Protein AF-A0A3G9CZV1-F1 (afdb_monomer_lite)

Radius of gyration: 21.14 Å; chains: 1; bounding box: 46×53×47 Å

Sequence (162 aa):
MPYGSHTLGVVLEGEQLIQLLQAMLPDKIDKETSKLLLKEVILNNLTAEEAQFKIFGNTTPEITEYLELAVDYNQRIIESKNEITSILNALEGAYITPGPRGDPIKNPEALPTRRNPYTFDPRTIPTKVGWETGKKLVDKFLEEYLEKYGEYPENRICIMGL

Structure (mmCIF, N/CA/C/O backbone):
data_AF-A0A3G9CZV1-F1
#
_entry.id   AF-A0A3G9CZV1-F1
#
loop_
_atom_site.group_PDB
_atom_site.id
_atom_site.type_symbol
_atom_site.label_atom_id
_atom_site.label_alt_id
_atom_site.label_comp_id
_atom_site.label_asym_id
_atom_site.label_entity_id
_atom_site.label_seq_id
_atom_site.pdbx_PDB_ins_code
_atom_site.Cartn_x
_atom_site.Cartn_y
_atom_site.Cartn_z
_atom_site.occupancy
_atom_site.B_iso_or_equiv
_atom_site.auth_seq_id
_atom_site.auth_comp_id
_atom_site.auth_asym_id
_atom_site.auth_atom_id
_atom_site.pdbx_PDB_model_num
ATOM 1 N N . MET A 1 1 ? 14.528 1.789 4.525 1.00 42.53 1 MET A N 1
ATOM 2 C CA . MET A 1 1 ? 15.051 0.775 5.476 1.00 42.53 1 MET A CA 1
ATOM 3 C C . MET A 1 1 ? 13.887 0.299 6.335 1.00 42.53 1 MET A C 1
ATOM 5 O O . MET A 1 1 ? 12.965 1.090 6.485 1.00 42.53 1 MET A O 1
ATOM 9 N N . PRO A 1 2 ? 13.868 -0.950 6.842 1.00 51.81 2 PRO A N 1
ATOM 10 C CA . PRO A 1 2 ? 12.715 -1.455 7.583 1.00 51.81 2 PRO A CA 1
ATOM 11 C C . PRO A 1 2 ? 12.565 -0.646 8.873 1.00 51.81 2 PRO A C 1
ATOM 13 O O . PRO A 1 2 ? 13.496 -0.576 9.672 1.00 51.81 2 PRO A O 1
ATOM 16 N N . TYR A 1 3 ? 11.412 -0.008 9.054 1.00 61.88 3 TYR A N 1
ATOM 17 C CA . TYR A 1 3 ? 11.134 0.957 10.125 1.00 61.88 3 TYR A CA 1
ATOM 18 C C . TYR A 1 3 ? 10.958 0.309 11.515 1.00 61.88 3 TYR A C 1
ATOM 20 O O . TYR A 1 3 ? 10.385 0.916 12.411 1.00 61.88 3 TYR A O 1
ATOM 28 N N . GLY A 1 4 ? 11.463 -0.913 11.704 1.00 67.94 4 GLY A N 1
ATOM 29 C CA . GLY A 1 4 ? 11.199 -1.796 12.840 1.00 67.94 4 GLY A CA 1
ATOM 30 C C . GLY A 1 4 ? 10.583 -3.125 12.394 1.00 67.94 4 GLY A C 1
ATOM 31 O O . GLY A 1 4 ? 10.185 -3.284 11.239 1.00 67.94 4 GLY A O 1
ATOM 32 N N . SER A 1 5 ? 10.530 -4.102 13.299 1.00 74.19 5 SER A N 1
ATOM 33 C CA . SER A 1 5 ? 9.824 -5.368 13.075 1.00 74.19 5 SER A CA 1
ATOM 34 C C . SER A 1 5 ? 8.336 -5.215 13.379 1.00 74.19 5 SER A C 1
ATOM 36 O O . SER A 1 5 ? 7.981 -4.730 14.454 1.00 74.19 5 SER A O 1
ATOM 38 N N . HIS A 1 6 ? 7.475 -5.687 12.472 1.00 80.38 6 HIS A N 1
ATOM 39 C CA . HIS A 1 6 ? 6.040 -5.800 12.745 1.00 80.38 6 HIS A CA 1
ATOM 40 C C . HIS A 1 6 ? 5.797 -6.728 13.937 1.00 80.38 6 HIS A C 1
ATOM 42 O O . HIS A 1 6 ? 6.386 -7.808 14.014 1.00 80.38 6 HIS A O 1
ATOM 48 N N . THR A 1 7 ? 4.919 -6.315 14.847 1.00 81.88 7 THR A N 1
ATOM 49 C CA . THR A 1 7 ? 4.437 -7.153 15.949 1.00 81.88 7 THR A CA 1
ATOM 50 C C . THR A 1 7 ? 2.943 -7.359 15.759 1.00 81.88 7 THR A C 1
ATOM 52 O O . THR A 1 7 ? 2.197 -6.388 15.659 1.00 81.88 7 THR A O 1
ATOM 55 N N . LEU A 1 8 ? 2.506 -8.619 15.704 1.00 77.88 8 LEU A N 1
ATOM 56 C CA . LEU A 1 8 ? 1.110 -8.950 15.420 1.00 77.88 8 LEU A CA 1
ATOM 57 C C . LEU A 1 8 ? 0.158 -8.286 16.421 1.00 77.88 8 LEU A C 1
ATOM 59 O O . LEU A 1 8 ? 0.347 -8.390 17.633 1.00 77.88 8 LEU A O 1
ATOM 63 N N . GLY A 1 9 ? -0.877 -7.630 15.900 1.00 77.56 9 GLY A N 1
ATOM 64 C CA . GLY A 1 9 ? -1.891 -6.932 16.699 1.00 77.56 9 GLY A CA 1
ATOM 65 C C . GLY A 1 9 ? -1.444 -5.607 17.331 1.00 77.56 9 GLY A C 1
ATOM 66 O O . GLY A 1 9 ? -2.225 -4.982 18.050 1.00 77.56 9 GLY A O 1
ATOM 67 N N . VAL A 1 10 ? -0.218 -5.150 17.060 1.00 81.50 10 VAL A N 1
ATOM 68 C CA . VAL A 1 10 ? 0.262 -3.820 17.454 1.00 81.50 10 VAL A CA 1
ATOM 69 C C . VAL A 1 10 ? 0.174 -2.895 16.246 1.00 81.50 10 VAL A C 1
ATOM 71 O O . VAL A 1 10 ? 0.742 -3.175 15.193 1.00 81.50 10 VAL A O 1
ATOM 74 N N . VAL A 1 11 ? -0.553 -1.788 16.395 1.00 79.81 11 VAL A N 1
ATOM 75 C CA . VAL A 1 11 ? -0.618 -0.742 15.366 1.00 79.81 11 VAL A CA 1
ATOM 76 C C . VAL A 1 11 ? 0.634 0.121 15.477 1.00 79.81 11 VAL A C 1
ATOM 78 O O . VAL A 1 11 ? 1.072 0.434 16.582 1.00 79.81 11 VAL A O 1
ATOM 81 N N . LEU A 1 12 ? 1.222 0.485 14.337 1.00 78.81 12 LEU A N 1
ATOM 82 C CA . LEU A 1 12 ? 2.357 1.404 14.298 1.00 78.81 12 LEU A CA 1
ATOM 83 C C . LEU A 1 12 ? 1.921 2.793 14.777 1.00 78.81 12 LEU A C 1
ATOM 85 O O . LEU A 1 12 ? 0.899 3.311 14.336 1.00 78.81 12 LEU A O 1
ATOM 89 N N . GLU A 1 13 ? 2.727 3.413 15.633 1.00 78.62 13 GLU A N 1
ATOM 90 C CA . GLU A 1 13 ? 2.463 4.745 16.181 1.00 78.62 13 GLU A CA 1
ATOM 91 C C . GLU A 1 13 ? 3.634 5.701 15.899 1.00 78.62 13 GLU A C 1
ATOM 93 O O . GLU A 1 13 ? 4.767 5.293 15.618 1.00 78.62 13 GLU A O 1
ATOM 98 N N . GLY A 1 14 ? 3.361 7.007 15.962 1.00 81.75 14 GLY A N 1
ATOM 99 C CA . GLY A 1 14 ? 4.384 8.050 15.872 1.00 81.75 14 GLY A CA 1
ATOM 100 C C . GLY A 1 14 ? 5.113 8.103 14.524 1.00 81.75 14 GLY A C 1
ATOM 101 O O . GLY A 1 14 ? 4.499 8.105 13.458 1.00 81.75 14 GLY A O 1
ATOM 102 N N . GLU A 1 15 ? 6.445 8.194 14.560 1.00 81.12 15 GLU A N 1
ATOM 103 C CA . GLU A 1 15 ? 7.255 8.397 13.350 1.00 81.12 15 GLU A CA 1
ATOM 104 C C . GLU A 1 15 ? 7.254 7.199 12.394 1.00 81.12 15 GLU A C 1
ATOM 106 O O . GLU A 1 15 ? 7.430 7.391 11.191 1.00 81.12 15 GLU A O 1
ATOM 111 N N . GLN A 1 16 ? 7.079 5.973 12.896 1.00 82.06 16 GLN A N 1
ATOM 112 C CA . GLN A 1 16 ? 7.067 4.767 12.058 1.00 82.06 16 GLN A CA 1
ATOM 113 C C . GLN A 1 16 ? 5.834 4.734 11.153 1.00 82.06 16 GLN A C 1
ATOM 115 O O . GLN A 1 16 ? 5.940 4.399 9.975 1.00 82.06 16 GLN A O 1
ATOM 120 N N . LEU A 1 17 ? 4.684 5.147 11.691 1.00 85.06 17 LEU A N 1
ATOM 121 C CA . LEU A 1 17 ? 3.435 5.267 10.946 1.00 85.06 17 LEU A CA 1
ATOM 122 C C . LEU A 1 17 ? 3.557 6.298 9.821 1.00 85.06 17 LEU A C 1
ATOM 124 O O . LEU A 1 17 ? 3.217 6.006 8.679 1.00 85.06 17 LEU A O 1
ATOM 128 N N . ILE A 1 18 ? 4.102 7.480 10.128 1.00 87.12 18 ILE A N 1
ATOM 129 C CA . ILE A 1 18 ? 4.291 8.549 9.136 1.00 87.12 18 ILE A CA 1
ATOM 130 C C . ILE A 1 18 ? 5.213 8.079 8.007 1.00 87.12 18 ILE A C 1
ATOM 132 O O . ILE A 1 18 ? 4.926 8.319 6.839 1.00 87.12 18 ILE A O 1
ATOM 136 N N . GLN A 1 19 ? 6.299 7.380 8.342 1.00 85.56 19 GLN A N 1
ATOM 137 C CA . GLN A 1 19 ? 7.236 6.850 7.351 1.00 85.56 19 GLN A CA 1
ATOM 138 C C . GLN A 1 19 ? 6.606 5.770 6.464 1.00 85.56 19 GLN A C 1
ATOM 140 O O . GLN A 1 19 ? 6.853 5.755 5.259 1.00 85.56 19 GLN A O 1
ATOM 145 N N . LEU A 1 20 ? 5.774 4.892 7.033 1.00 86.12 20 LEU A N 1
ATOM 146 C CA . LEU A 1 20 ? 5.033 3.898 6.258 1.00 86.12 20 LEU A CA 1
ATOM 147 C C . LEU A 1 20 ? 4.024 4.565 5.315 1.00 86.12 20 LEU A C 1
ATOM 149 O O . LEU A 1 20 ? 4.017 4.258 4.126 1.00 86.12 20 LEU A O 1
ATOM 153 N N . LEU A 1 21 ? 3.217 5.504 5.818 1.00 87.44 21 LEU A N 1
ATOM 154 C CA . LEU A 1 21 ? 2.246 6.246 5.008 1.00 87.44 21 LEU A CA 1
ATOM 155 C C . LEU A 1 21 ? 2.937 7.016 3.881 1.00 87.44 21 LEU A C 1
ATOM 157 O O . LEU A 1 21 ? 2.507 6.943 2.735 1.00 87.44 21 LEU A O 1
ATOM 161 N N . GLN A 1 22 ? 4.052 7.681 4.180 1.00 87.31 22 GLN A N 1
ATOM 162 C CA . GLN A 1 22 ? 4.856 8.371 3.178 1.00 87.31 22 GLN A CA 1
ATOM 163 C C . GLN A 1 22 ? 5.356 7.421 2.082 1.00 87.31 22 GLN A C 1
ATOM 165 O O . GLN A 1 22 ? 5.370 7.806 0.920 1.00 87.31 22 GLN A O 1
ATOM 170 N N . ALA A 1 23 ? 5.749 6.192 2.431 1.00 86.06 23 ALA A N 1
ATOM 171 C CA . ALA A 1 23 ? 6.190 5.198 1.455 1.00 86.06 23 ALA A CA 1
ATOM 172 C C . ALA A 1 23 ? 5.037 4.632 0.606 1.00 86.06 23 ALA A C 1
ATOM 174 O O . ALA A 1 23 ? 5.268 4.230 -0.530 1.00 86.06 23 ALA A O 1
ATOM 175 N N . MET A 1 24 ? 3.817 4.577 1.149 1.00 86.12 24 MET A N 1
ATOM 176 C CA . MET A 1 24 ? 2.622 4.098 0.441 1.00 86.12 24 MET A CA 1
ATOM 177 C C . MET A 1 24 ? 2.000 5.145 -0.491 1.00 86.12 24 MET A C 1
ATOM 179 O O . MET A 1 24 ? 1.281 4.795 -1.429 1.00 86.12 24 MET A O 1
ATOM 183 N N . LEU A 1 25 ? 2.211 6.427 -0.204 1.00 87.25 25 LEU A N 1
ATOM 184 C CA . LEU A 1 25 ? 1.641 7.531 -0.966 1.00 87.25 25 LEU A CA 1
ATOM 185 C C . LEU A 1 25 ? 2.478 7.840 -2.219 1.00 87.25 25 LEU A C 1
ATOM 187 O O . LEU A 1 25 ? 3.688 7.619 -2.230 1.00 87.25 25 LEU A O 1
ATOM 191 N N . PRO A 1 26 ? 1.860 8.375 -3.287 1.00 81.94 26 PRO A N 1
ATOM 192 C CA . PRO A 1 26 ? 2.589 8.716 -4.505 1.00 81.94 26 PRO A CA 1
ATOM 193 C C . PRO A 1 26 ? 3.579 9.868 -4.266 1.00 81.94 26 PRO A C 1
ATOM 195 O O . PRO A 1 26 ? 3.250 10.839 -3.582 1.00 81.94 26 PRO A O 1
ATOM 198 N N . ASP A 1 27 ? 4.762 9.800 -4.890 1.00 80.62 27 ASP A N 1
ATOM 199 C CA . ASP A 1 27 ? 5.806 10.843 -4.860 1.00 80.62 27 ASP A CA 1
ATOM 200 C C . ASP A 1 27 ? 5.379 12.095 -5.667 1.00 80.62 27 ASP A C 1
ATOM 202 O O . ASP A 1 27 ? 5.935 12.410 -6.719 1.00 80.62 27 ASP A O 1
ATOM 206 N N . LYS A 1 28 ? 4.339 12.799 -5.205 1.00 75.88 28 LYS A N 1
ATOM 207 C CA . LYS A 1 28 ? 3.845 14.060 -5.795 1.00 75.88 28 LYS A CA 1
ATOM 208 C C . LYS A 1 28 ? 4.412 15.309 -5.117 1.00 75.88 28 LYS A C 1
ATOM 210 O O . LYS A 1 28 ? 4.466 16.370 -5.728 1.00 75.88 28 LYS A O 1
ATOM 215 N N . ILE A 1 29 ? 4.798 15.192 -3.848 1.00 80.50 29 ILE A N 1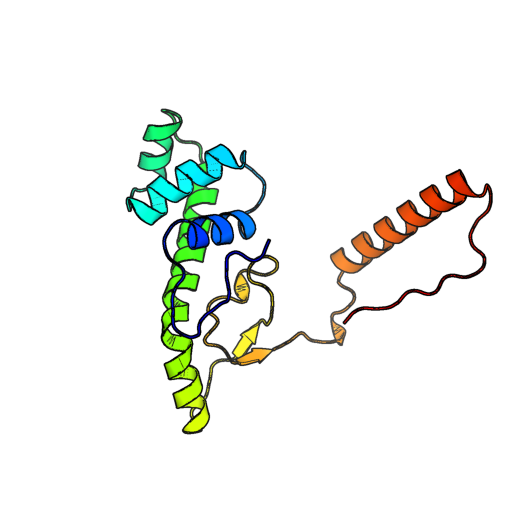
ATOM 216 C CA . ILE A 1 29 ? 5.191 16.306 -2.977 1.00 80.50 29 ILE A CA 1
ATOM 217 C C . ILE A 1 29 ? 6.600 16.033 -2.442 1.00 80.50 29 ILE A C 1
ATOM 219 O O . ILE A 1 29 ? 6.997 14.877 -2.292 1.00 80.50 29 ILE A O 1
ATOM 223 N N . ASP A 1 30 ? 7.347 17.095 -2.130 1.00 85.69 30 ASP A N 1
ATOM 224 C CA . ASP A 1 30 ? 8.623 16.976 -1.428 1.00 85.69 30 ASP A CA 1
ATOM 225 C C . ASP A 1 30 ? 8.475 16.173 -0.120 1.00 85.69 30 ASP A C 1
ATOM 227 O O . ASP A 1 30 ? 7.487 16.294 0.618 1.00 85.69 30 ASP A O 1
ATOM 231 N N . LYS A 1 31 ? 9.473 15.333 0.166 1.00 82.00 31 LYS A N 1
ATOM 232 C CA . LYS A 1 31 ? 9.440 14.391 1.289 1.00 82.00 31 LYS A CA 1
ATOM 233 C C . LYS A 1 31 ? 9.359 15.088 2.642 1.00 82.00 31 LYS A C 1
ATOM 235 O O . LYS A 1 31 ? 8.672 14.586 3.533 1.00 82.00 31 LYS A O 1
ATOM 240 N N . GLU A 1 32 ? 10.016 16.230 2.802 1.00 84.38 32 GLU A N 1
ATOM 241 C CA . GLU A 1 32 ? 9.988 16.971 4.063 1.00 84.38 32 GLU A CA 1
ATOM 242 C C . GLU A 1 32 ? 8.607 17.580 4.297 1.00 84.38 32 GLU A C 1
ATOM 244 O O . GLU A 1 32 ? 8.039 17.486 5.387 1.00 84.38 32 GLU A O 1
ATOM 249 N N . THR A 1 33 ? 8.011 18.135 3.244 1.00 84.75 33 THR A N 1
ATOM 250 C CA . THR A 1 33 ? 6.690 18.754 3.329 1.00 84.75 33 THR A CA 1
ATOM 251 C C . THR A 1 33 ? 5.589 17.722 3.560 1.00 84.75 33 THR A C 1
ATOM 253 O O . THR A 1 33 ? 4.730 17.931 4.416 1.00 84.75 33 THR A O 1
ATOM 256 N N . SER A 1 34 ? 5.651 16.577 2.872 1.00 84.88 34 SER A N 1
ATOM 257 C CA . SER A 1 34 ? 4.751 15.441 3.110 1.00 84.88 34 SER A CA 1
ATOM 258 C C . SER A 1 34 ? 4.808 14.982 4.572 1.00 84.88 34 SER A C 1
ATOM 260 O O . SER A 1 34 ? 3.770 14.876 5.227 1.00 84.88 34 SER A O 1
ATOM 262 N N . LYS A 1 35 ? 6.012 14.813 5.136 1.00 86.06 35 LYS A N 1
ATOM 263 C CA . LYS A 1 35 ? 6.190 14.397 6.535 1.00 86.06 35 LYS A CA 1
ATOM 264 C C . LYS A 1 35 ? 5.548 15.379 7.520 1.00 86.06 35 LYS A C 1
ATOM 266 O O . LYS A 1 35 ? 4.911 14.949 8.482 1.00 86.06 35 LYS A O 1
ATOM 271 N N . LEU A 1 36 ? 5.707 16.684 7.293 1.00 86.31 36 LEU A N 1
ATOM 272 C CA . LEU A 1 36 ? 5.118 17.722 8.144 1.00 86.31 36 LEU A CA 1
ATOM 273 C C . LEU A 1 36 ? 3.587 17.728 8.067 1.00 86.31 36 LEU A C 1
ATOM 275 O O . LEU A 1 36 ? 2.933 17.751 9.107 1.00 86.31 36 LEU A O 1
ATOM 279 N N . LEU A 1 37 ? 3.018 17.645 6.862 1.00 85.62 37 LEU A N 1
ATOM 280 C CA . LEU A 1 37 ? 1.565 17.597 6.677 1.00 85.62 37 LEU A CA 1
ATOM 281 C C . LEU A 1 37 ? 0.959 16.352 7.332 1.00 85.62 37 LEU A C 1
ATOM 283 O O . LEU A 1 37 ? -0.014 16.460 8.074 1.00 85.62 37 LEU A O 1
ATOM 287 N N . LEU A 1 38 ? 1.562 15.179 7.117 1.00 85.81 38 LEU A N 1
ATOM 288 C CA . LEU A 1 38 ? 1.108 13.926 7.722 1.00 85.81 38 LEU A CA 1
ATOM 289 C C . LEU A 1 38 ? 1.184 13.976 9.248 1.00 85.81 38 LEU A C 1
ATOM 291 O O . LEU A 1 38 ? 0.289 13.479 9.923 1.00 85.81 38 LEU A O 1
ATOM 295 N N . LYS A 1 39 ? 2.220 14.608 9.806 1.00 87.12 39 LYS A N 1
ATOM 296 C CA . LYS A 1 39 ? 2.332 14.814 11.252 1.00 87.12 39 LYS A CA 1
ATOM 297 C C . LYS A 1 39 ? 1.173 15.653 11.793 1.00 87.12 39 LYS A C 1
ATOM 299 O O . LYS A 1 39 ? 0.591 15.293 12.810 1.00 87.12 39 LYS A O 1
ATOM 304 N N . GLU A 1 40 ? 0.832 16.744 11.119 1.00 85.25 40 GLU A N 1
ATOM 305 C CA . GLU A 1 40 ? -0.265 17.624 11.531 1.00 85.25 40 GLU A CA 1
ATOM 306 C C . GLU A 1 40 ? -1.637 16.946 11.389 1.00 85.25 40 GLU A C 1
ATOM 308 O O . GLU A 1 40 ? -2.456 17.024 12.301 1.00 85.25 40 GLU A O 1
ATOM 313 N N . VAL A 1 41 ? -1.879 16.215 10.302 1.00 86.50 41 VAL A N 1
ATOM 314 C CA . VAL A 1 41 ? -3.165 15.534 10.085 1.00 86.50 41 VAL A CA 1
ATOM 315 C C . VAL A 1 41 ? -3.320 14.317 11.000 1.00 86.50 41 VAL A C 1
ATOM 317 O O . VAL A 1 41 ? -4.328 14.188 11.685 1.00 86.50 41 VAL A O 1
ATOM 320 N N . ILE A 1 42 ? -2.320 13.434 11.062 1.00 84.69 42 ILE A N 1
ATOM 321 C CA . ILE A 1 42 ? -2.448 12.133 11.736 1.00 84.69 42 ILE A CA 1
ATOM 322 C C . ILE A 1 42 ? -2.198 12.227 13.246 1.00 84.69 42 ILE A C 1
ATOM 324 O O . ILE A 1 42 ? -2.903 11.573 14.011 1.00 84.69 42 ILE A O 1
ATOM 328 N N . LEU A 1 43 ? -1.217 13.021 13.702 1.00 82.12 43 LEU A N 1
ATOM 329 C CA . LEU A 1 43 ? -0.911 13.123 15.139 1.00 82.12 43 LEU A CA 1
ATOM 330 C C . LEU A 1 43 ? -1.693 14.235 15.843 1.00 82.12 43 LEU A C 1
ATOM 332 O O . LEU A 1 43 ? -2.055 14.054 17.004 1.00 82.12 43 LEU A O 1
ATOM 336 N N . ASN A 1 44 ? -1.976 15.357 15.169 1.00 79.94 44 ASN A N 1
ATOM 337 C CA . ASN A 1 44 ? -2.754 16.455 15.764 1.00 79.94 44 ASN A CA 1
ATOM 338 C C . ASN A 1 44 ? -4.250 16.400 15.406 1.00 79.94 44 ASN A C 1
ATOM 340 O O . ASN A 1 44 ? -5.007 17.243 15.882 1.00 79.94 44 ASN A O 1
ATOM 344 N N . ASN A 1 45 ? -4.675 15.403 14.617 1.00 80.06 45 ASN A N 1
ATOM 345 C CA . ASN A 1 45 ? -6.067 15.164 14.219 1.00 80.06 45 ASN A CA 1
ATOM 346 C C . ASN A 1 45 ? -6.732 16.383 13.547 1.00 80.06 45 ASN A C 1
ATOM 348 O O . ASN A 1 45 ? -7.912 16.660 13.767 1.00 80.06 45 ASN A O 1
ATOM 352 N N . LEU A 1 46 ? -5.947 17.139 12.774 1.00 82.56 46 LEU A N 1
ATOM 353 C CA . LEU A 1 46 ? -6.413 18.300 12.018 1.00 82.56 46 LEU A CA 1
ATOM 354 C C . LEU A 1 46 ? -7.032 17.875 10.687 1.00 82.56 46 LEU A C 1
ATOM 356 O O . LEU A 1 46 ? -6.653 16.859 10.101 1.00 82.56 46 LEU A O 1
ATOM 360 N N . THR A 1 47 ? -7.946 18.692 10.171 1.00 84.50 47 THR A N 1
ATOM 361 C CA . THR A 1 47 ? -8.491 18.483 8.824 1.00 84.50 47 THR A CA 1
ATOM 362 C C . THR A 1 47 ? -7.428 18.765 7.756 1.00 84.50 47 THR A C 1
ATOM 364 O O . THR A 1 47 ? -6.485 19.536 7.968 1.00 84.50 47 THR A O 1
ATOM 367 N N . ALA A 1 48 ? -7.578 18.155 6.575 1.00 82.31 48 ALA A N 1
ATOM 368 C CA . ALA A 1 48 ? -6.649 18.347 5.459 1.00 82.31 48 ALA A CA 1
ATOM 369 C C . ALA A 1 48 ? -6.518 19.827 5.045 1.00 82.31 48 ALA A C 1
ATOM 371 O O . ALA A 1 48 ? -5.448 20.255 4.611 1.00 82.31 48 ALA A O 1
ATOM 372 N N . GLU A 1 49 ? -7.587 20.610 5.204 1.00 83.19 49 GLU A N 1
ATOM 373 C CA . GLU A 1 49 ? -7.616 22.043 4.904 1.00 83.19 49 GLU A CA 1
ATOM 374 C C . GLU A 1 49 ? -6.844 22.862 5.946 1.00 83.19 49 GLU A C 1
ATOM 376 O O . GLU A 1 49 ? -6.012 23.695 5.586 1.00 83.19 49 GLU A O 1
ATOM 381 N N . GLU A 1 50 ? -7.050 22.590 7.237 1.00 82.69 50 GLU A N 1
ATOM 382 C CA . GLU A 1 50 ? -6.357 23.281 8.332 1.00 82.69 50 GLU A CA 1
ATOM 383 C C . GLU A 1 50 ? -4.853 22.993 8.330 1.00 82.69 50 GLU A C 1
ATOM 385 O O 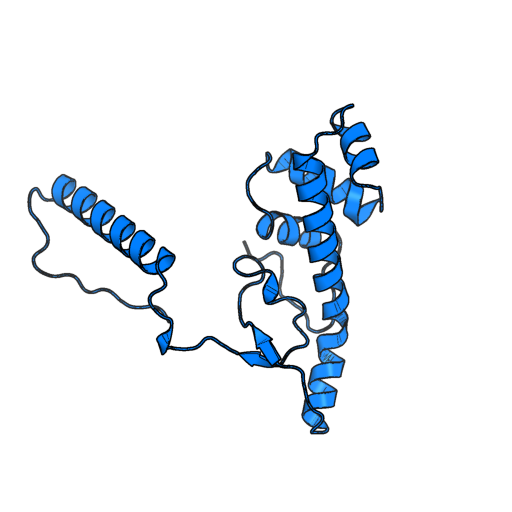. GLU A 1 50 ? -4.043 23.905 8.517 1.00 82.69 50 GLU A O 1
ATOM 390 N N . ALA A 1 51 ? -4.462 21.740 8.075 1.00 83.75 51 ALA A N 1
ATOM 391 C CA . ALA A 1 51 ? -3.057 21.354 7.979 1.00 83.75 51 ALA A CA 1
ATOM 392 C C . ALA A 1 51 ? -2.352 22.065 6.813 1.00 83.75 51 ALA A C 1
ATOM 394 O O . ALA A 1 51 ? -1.235 22.566 6.971 1.00 83.75 51 ALA A O 1
ATOM 395 N N . GLN A 1 52 ? -3.020 22.173 5.661 1.00 84.50 52 GLN A N 1
ATOM 396 C CA . GLN A 1 52 ? -2.504 22.923 4.516 1.00 84.50 52 GLN A CA 1
ATOM 397 C C . GLN A 1 52 ? -2.409 24.417 4.805 1.00 84.50 52 GLN A C 1
ATOM 399 O O . GLN A 1 52 ? -1.377 25.026 4.526 1.00 84.50 52 GLN A O 1
ATOM 404 N N . PHE A 1 53 ? -3.441 25.005 5.410 1.00 85.38 53 PHE A N 1
ATOM 405 C CA . PHE A 1 53 ? -3.444 26.424 5.746 1.00 85.38 53 PHE A CA 1
ATOM 406 C C . PHE A 1 53 ? -2.321 26.777 6.728 1.00 85.38 53 PHE A C 1
ATOM 408 O O . PHE A 1 53 ? -1.651 27.794 6.572 1.00 85.38 53 PHE A O 1
ATOM 415 N N . LYS A 1 54 ? -2.044 25.904 7.699 1.00 83.81 54 LYS A N 1
ATOM 416 C CA . LYS A 1 54 ? -0.973 26.099 8.683 1.00 83.81 54 LYS A CA 1
ATOM 417 C C . LYS A 1 54 ? 0.431 26.067 8.067 1.00 83.81 54 LYS A C 1
ATOM 419 O O . LYS A 1 54 ? 1.309 26.774 8.554 1.00 83.81 54 LYS A O 1
ATOM 424 N N . ILE A 1 55 ? 0.651 25.257 7.029 1.00 82.69 55 ILE A N 1
ATOM 425 C CA . ILE A 1 55 ? 1.976 25.076 6.410 1.00 82.69 55 ILE A CA 1
ATOM 426 C C . ILE A 1 55 ? 2.185 26.005 5.210 1.00 82.69 55 ILE A C 1
ATOM 428 O O . ILE A 1 55 ? 3.243 26.618 5.088 1.00 82.69 55 ILE A O 1
ATOM 432 N N . PHE A 1 56 ? 1.191 26.123 4.332 1.00 79.69 56 PHE A N 1
ATOM 433 C CA . PHE A 1 56 ? 1.301 26.857 3.070 1.00 79.69 56 PHE A CA 1
ATOM 434 C C . PHE A 1 56 ? 0.531 28.180 3.046 1.00 79.69 56 PHE A C 1
ATOM 436 O O . PHE A 1 56 ? 0.744 28.971 2.131 1.00 79.69 56 PHE A O 1
ATOM 443 N N . GLY A 1 57 ? -0.388 28.418 3.989 1.00 78.94 57 GLY A N 1
ATOM 444 C CA . GLY A 1 57 ? -1.306 29.567 3.965 1.00 78.94 57 GLY A CA 1
ATOM 445 C C . GLY A 1 57 ? -2.421 29.472 2.915 1.00 78.94 57 GLY A C 1
ATOM 446 O O . GLY A 1 57 ? -3.298 30.332 2.876 1.00 78.94 57 GLY A O 1
ATOM 447 N N . ASN A 1 58 ? -2.409 28.423 2.085 1.00 81.12 58 ASN A N 1
ATOM 448 C CA . ASN A 1 58 ? -3.307 28.226 0.949 1.00 81.12 58 ASN A CA 1
ATOM 449 C C . ASN A 1 58 ? -3.778 26.765 0.925 1.00 81.12 58 ASN A C 1
ATOM 451 O O . ASN A 1 58 ? -3.037 25.874 1.342 1.00 81.12 58 ASN A O 1
ATOM 455 N N . THR A 1 59 ? -4.956 26.505 0.362 1.00 82.69 59 THR A N 1
ATOM 456 C CA . THR A 1 59 ? -5.442 25.145 0.096 1.00 82.69 59 THR A CA 1
ATOM 457 C C . THR A 1 59 ? -5.305 24.818 -1.387 1.00 82.69 59 THR A C 1
ATOM 459 O O . THR A 1 59 ? -5.678 25.610 -2.253 1.00 82.69 59 THR A O 1
ATOM 462 N N . THR A 1 60 ? -4.736 23.653 -1.690 1.00 86.50 60 THR A N 1
ATOM 463 C CA . THR A 1 60 ? -4.605 23.150 -3.062 1.00 86.50 60 THR A CA 1
ATOM 464 C C . THR A 1 60 ? -5.356 21.825 -3.173 1.00 86.50 60 THR A C 1
ATOM 466 O O . THR A 1 60 ? -5.061 20.915 -2.398 1.00 86.50 60 THR A O 1
ATOM 469 N N . PRO A 1 61 ? -6.274 21.660 -4.145 1.00 85.19 61 PRO A N 1
ATOM 470 C CA . PRO A 1 61 ? -7.064 20.433 -4.283 1.00 85.19 61 PRO A CA 1
ATOM 471 C C . PRO A 1 61 ? -6.218 19.157 -4.383 1.00 85.19 61 PRO A C 1
ATOM 473 O O . PRO A 1 61 ? -6.587 18.126 -3.835 1.00 85.19 61 PRO A O 1
ATOM 476 N N . GLU A 1 62 ? -5.052 19.238 -5.028 1.00 85.31 62 GLU A N 1
ATOM 477 C CA . GLU A 1 62 ? -4.134 18.105 -5.184 1.00 85.31 62 GLU A CA 1
ATOM 478 C C . GLU A 1 62 ? -3.544 17.614 -3.851 1.00 85.31 62 GLU A C 1
ATOM 480 O O . GLU A 1 62 ? -3.392 16.411 -3.639 1.00 85.31 62 GLU A O 1
ATOM 485 N N . ILE A 1 63 ? -3.236 18.533 -2.931 1.00 84.44 63 ILE A N 1
ATOM 486 C CA . ILE A 1 63 ? -2.722 18.182 -1.600 1.00 84.44 63 ILE A CA 1
ATOM 487 C C . ILE A 1 63 ? -3.869 17.674 -0.722 1.00 84.44 63 ILE A C 1
ATOM 489 O O . ILE A 1 63 ? -3.662 16.770 0.083 1.00 84.44 63 ILE A O 1
ATOM 493 N N . THR A 1 64 ? -5.084 18.198 -0.901 1.00 86.94 64 THR A N 1
ATOM 494 C CA . THR A 1 64 ? -6.272 17.673 -0.218 1.00 86.94 64 THR A CA 1
ATOM 495 C C . THR A 1 64 ? -6.516 16.211 -0.586 1.00 86.94 64 THR A C 1
ATOM 497 O O . THR A 1 64 ? -6.588 15.384 0.316 1.00 86.94 64 THR A O 1
ATOM 500 N N . GLU A 1 65 ? -6.531 15.868 -1.879 1.00 87.88 65 GLU A N 1
ATOM 501 C CA . GLU A 1 65 ? -6.687 14.478 -2.344 1.00 87.88 65 GLU A CA 1
ATOM 502 C C . GLU A 1 65 ? -5.583 13.566 -1.779 1.00 87.88 65 GLU A C 1
ATOM 504 O O . GLU A 1 65 ? -5.843 12.458 -1.312 1.00 87.88 65 GLU A O 1
ATOM 509 N N . TYR A 1 66 ? -4.338 14.054 -1.764 1.00 88.25 66 TYR A N 1
ATOM 510 C CA . TYR A 1 66 ? -3.206 13.339 -1.175 1.00 88.25 66 TYR A CA 1
ATOM 511 C C . TYR A 1 66 ? -3.404 13.045 0.321 1.00 88.25 66 TYR A C 1
ATOM 513 O O . TYR A 1 66 ? -3.107 11.942 0.785 1.00 88.25 66 TYR A O 1
ATOM 521 N N . LEU A 1 67 ? -3.901 14.020 1.085 1.00 87.19 67 LEU A N 1
ATOM 522 C CA . LEU A 1 67 ? -4.131 13.882 2.523 1.00 87.19 67 LEU A CA 1
ATOM 523 C C . LEU A 1 67 ? -5.354 13.023 2.840 1.00 87.19 67 LEU A C 1
ATOM 525 O O . LEU A 1 67 ? -5.298 12.230 3.776 1.00 87.19 67 LEU A O 1
ATOM 529 N N . GLU A 1 68 ? -6.425 13.121 2.056 1.00 89.25 68 GLU A N 1
ATOM 530 C CA . GLU A 1 68 ? -7.589 12.238 2.175 1.00 89.25 68 GLU A CA 1
ATOM 531 C C . GLU A 1 68 ? -7.198 10.776 1.942 1.00 89.25 68 GLU A C 1
ATOM 533 O O . GLU A 1 68 ? -7.566 9.902 2.729 1.00 89.25 68 GLU A O 1
ATOM 538 N N . LEU A 1 69 ? -6.368 10.515 0.929 1.00 89.44 69 LEU A N 1
ATOM 539 C CA . LEU A 1 69 ? -5.824 9.182 0.677 1.00 89.44 69 LEU A CA 1
ATOM 540 C C . LEU A 1 69 ? -4.958 8.687 1.846 1.00 89.44 69 LEU A C 1
ATOM 542 O O . LEU A 1 69 ? -5.034 7.522 2.234 1.00 89.44 69 LEU A O 1
ATOM 546 N N . ALA A 1 70 ? -4.156 9.571 2.445 1.00 88.50 70 ALA A N 1
ATOM 547 C CA . ALA A 1 70 ? -3.351 9.235 3.616 1.00 88.50 70 ALA A CA 1
ATOM 548 C C . ALA A 1 70 ? -4.213 8.860 4.832 1.00 88.50 70 ALA A C 1
ATOM 550 O O . ALA A 1 70 ? -3.874 7.928 5.565 1.00 88.50 70 ALA A O 1
ATOM 551 N N . VAL A 1 71 ? -5.329 9.565 5.038 1.00 89.81 71 VAL A N 1
ATOM 552 C CA . VAL A 1 71 ? -6.301 9.267 6.098 1.00 89.81 71 VAL A CA 1
ATOM 553 C C . VAL A 1 71 ? -6.978 7.919 5.850 1.00 89.81 71 VAL A C 1
ATOM 555 O O . VAL A 1 71 ? -7.075 7.124 6.786 1.00 89.81 71 VAL A O 1
ATOM 558 N N . ASP A 1 72 ? -7.371 7.617 4.609 1.00 90.56 72 ASP A N 1
ATOM 559 C CA . ASP A 1 72 ? -7.926 6.306 4.241 1.00 90.56 72 ASP A CA 1
ATOM 560 C C . ASP A 1 72 ? -6.935 5.173 4.549 1.00 90.56 72 ASP A C 1
ATOM 562 O O . ASP A 1 72 ? -7.270 4.206 5.236 1.00 90.56 72 ASP A O 1
ATOM 566 N N . TYR A 1 73 ? -5.674 5.313 4.134 1.00 89.56 73 TYR A N 1
ATOM 567 C CA . TYR A 1 73 ? -4.645 4.312 4.426 1.00 89.56 73 TYR A CA 1
ATOM 568 C C . TYR A 1 73 ? -4.396 4.157 5.924 1.00 89.56 73 TYR A C 1
ATOM 570 O O . TYR A 1 73 ? -4.307 3.029 6.411 1.00 89.56 73 TYR A O 1
ATOM 578 N N . ASN A 1 74 ? -4.345 5.259 6.674 1.00 89.00 74 ASN A N 1
ATOM 579 C CA . ASN A 1 74 ? -4.214 5.208 8.126 1.00 89.00 74 ASN A CA 1
ATOM 580 C C . ASN A 1 74 ? -5.375 4.437 8.773 1.00 89.00 74 ASN A C 1
ATOM 582 O O . ASN A 1 74 ? -5.152 3.589 9.637 1.00 89.00 74 ASN A O 1
ATOM 586 N N . GLN A 1 75 ? -6.605 4.659 8.309 1.00 88.56 75 GLN A N 1
ATOM 587 C CA . GLN A 1 75 ? -7.775 3.940 8.800 1.00 88.56 75 GLN A CA 1
ATOM 588 C C . GLN A 1 75 ? -7.661 2.427 8.546 1.00 88.56 75 GLN A C 1
ATOM 590 O O . GLN A 1 75 ? -7.865 1.631 9.465 1.00 88.56 75 GLN A O 1
ATOM 595 N N . ARG A 1 76 ? -7.234 2.013 7.345 1.00 88.56 76 ARG A N 1
ATOM 596 C CA . ARG A 1 76 ? -6.995 0.590 7.020 1.00 88.56 76 ARG A CA 1
ATOM 597 C C . ARG A 1 76 ? -5.880 -0.036 7.873 1.00 88.56 76 ARG A C 1
ATOM 599 O O . ARG A 1 76 ? -5.947 -1.221 8.217 1.00 88.56 76 ARG A O 1
ATOM 606 N N . ILE A 1 77 ? -4.857 0.741 8.241 1.00 86.69 77 ILE A N 1
ATOM 607 C CA . ILE A 1 77 ? -3.793 0.307 9.164 1.00 86.69 77 ILE A CA 1
ATOM 608 C C . ILE A 1 77 ? -4.363 0.100 10.574 1.00 86.69 77 ILE A C 1
ATOM 610 O O . ILE A 1 77 ? -4.114 -0.938 11.186 1.00 86.69 77 ILE A O 1
ATOM 614 N N . ILE A 1 78 ? -5.171 1.034 11.081 1.00 86.25 78 ILE A N 1
ATOM 615 C CA . ILE A 1 78 ? -5.800 0.929 12.409 1.00 86.25 78 ILE A CA 1
ATOM 616 C C . ILE A 1 78 ? -6.713 -0.303 12.491 1.00 86.25 78 ILE A C 1
ATOM 618 O O . ILE A 1 78 ? -6.690 -1.032 13.487 1.00 86.25 78 ILE A O 1
ATOM 622 N N . GLU A 1 79 ? -7.467 -0.597 11.431 1.00 83.44 79 GLU A N 1
ATOM 623 C CA . GLU A 1 79 ? -8.313 -1.796 11.343 1.00 83.44 79 GLU A CA 1
ATOM 624 C C . GLU A 1 79 ? -7.523 -3.113 11.437 1.00 83.44 79 GLU A C 1
ATOM 626 O O . GLU A 1 79 ? -8.073 -4.154 11.812 1.00 83.44 79 GLU A O 1
ATOM 631 N N . SER A 1 80 ? -6.216 -3.073 11.175 1.00 80.06 80 SER A N 1
ATOM 632 C CA . SER A 1 80 ? -5.326 -4.233 11.265 1.00 80.06 80 SER A CA 1
ATOM 633 C C . SER A 1 80 ? -4.941 -4.600 12.712 1.00 80.06 80 SER A C 1
ATOM 635 O O . SER A 1 80 ? -4.329 -5.639 12.941 1.00 80.06 80 SER A O 1
ATOM 637 N N . LYS A 1 81 ? -5.372 -3.842 13.734 1.00 79.62 81 LYS A N 1
ATOM 638 C CA . LYS A 1 81 ? -5.100 -4.129 15.164 1.00 79.62 81 LYS A CA 1
ATOM 639 C C . LYS A 1 81 ? -5.568 -5.515 15.640 1.00 79.62 81 LYS A C 1
ATOM 641 O O . LYS A 1 81 ? -5.024 -6.065 16.591 1.00 79.62 81 LYS A O 1
ATOM 646 N N . ASN A 1 82 ? -6.569 -6.102 14.985 1.00 79.94 82 ASN A N 1
ATOM 647 C CA . ASN A 1 82 ? -7.198 -7.361 15.408 1.00 79.94 82 ASN A CA 1
ATOM 648 C C . ASN A 1 82 ? -6.663 -8.605 14.668 1.00 79.94 82 ASN A C 1
ATOM 650 O O . ASN A 1 82 ? -7.390 -9.587 14.476 1.00 79.94 82 ASN A O 1
ATOM 654 N N . GLU A 1 83 ? -5.398 -8.594 14.242 1.00 84.81 83 GLU A N 1
ATOM 655 C CA . GLU A 1 83 ? -4.725 -9.751 13.629 1.00 84.81 83 GLU A CA 1
ATOM 656 C C . GLU A 1 83 ? -4.804 -11.005 14.510 1.00 84.81 83 GLU A C 1
ATOM 658 O O . GLU A 1 83 ? -5.237 -12.057 14.037 1.00 84.81 83 GLU A O 1
ATOM 663 N N . ILE A 1 84 ? -4.487 -10.881 15.804 1.00 87.50 84 ILE A N 1
ATOM 664 C CA . ILE A 1 84 ? -4.502 -12.005 16.757 1.00 87.50 84 ILE A CA 1
ATOM 665 C C . ILE A 1 84 ? -5.891 -12.644 16.824 1.00 87.50 84 ILE A C 1
ATOM 667 O O . ILE A 1 84 ? -6.017 -13.858 16.696 1.00 87.50 84 ILE A O 1
ATOM 671 N N . THR A 1 85 ? -6.947 -11.836 16.933 1.00 86.69 85 THR A N 1
ATOM 672 C CA . THR A 1 85 ? -8.338 -12.317 16.948 1.00 86.69 85 THR A CA 1
ATOM 673 C C . THR A 1 85 ? -8.682 -13.122 15.696 1.00 86.69 85 THR A C 1
ATOM 675 O O . THR A 1 85 ? -9.474 -14.053 15.733 1.00 86.69 85 THR A O 1
ATOM 678 N N . SER A 1 86 ? -8.081 -12.785 14.563 1.00 86.06 86 SER A N 1
ATOM 679 C CA . SER A 1 86 ? -8.341 -13.453 13.279 1.00 86.06 86 SER A CA 1
ATOM 680 C C . SER A 1 86 ? -7.646 -14.795 13.194 1.00 86.06 86 SER A C 1
ATOM 682 O O . SER A 1 86 ? -8.210 -15.747 12.667 1.00 86.06 86 SER A O 1
ATOM 684 N N . ILE A 1 87 ? -6.445 -14.875 13.766 1.00 87.00 87 ILE A N 1
ATOM 685 C CA . ILE A 1 87 ? -5.723 -16.131 13.943 1.00 87.00 87 ILE A CA 1
ATOM 686 C C . ILE A 1 87 ? -6.498 -17.038 14.905 1.00 87.00 87 ILE A C 1
ATOM 688 O O . ILE A 1 87 ? -6.684 -18.211 14.601 1.00 87.00 87 ILE A O 1
ATOM 692 N N . LEU A 1 88 ? -7.010 -16.501 16.016 1.00 91.31 88 LEU A N 1
ATOM 693 C CA . LEU A 1 88 ? -7.847 -17.259 16.954 1.00 91.31 88 LEU A CA 1
ATOM 694 C C . LEU A 1 88 ? -9.114 -17.792 16.275 1.00 91.31 88 LEU A C 1
ATOM 696 O O . LEU A 1 88 ? -9.379 -18.988 16.340 1.00 91.31 88 LEU A O 1
ATOM 700 N N . ASN A 1 89 ? -9.826 -16.948 15.525 1.00 90.75 89 ASN A N 1
ATOM 701 C CA . ASN A 1 89 ? -10.985 -17.371 14.737 1.00 90.75 89 ASN A CA 1
ATOM 702 C C . ASN A 1 89 ? -10.631 -18.490 13.740 1.00 90.75 89 ASN A C 1
ATOM 704 O O . ASN A 1 89 ? -11.391 -19.442 13.584 1.00 90.75 89 ASN A O 1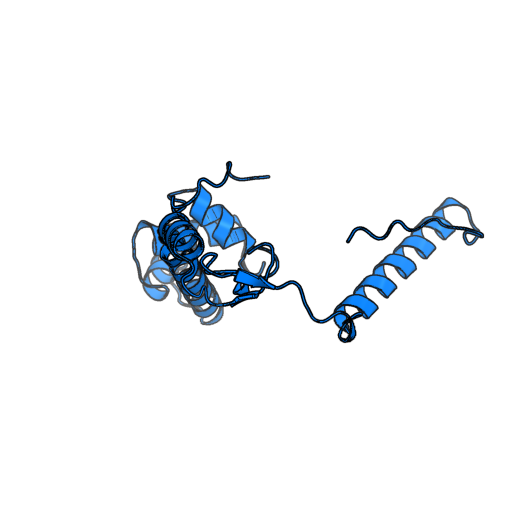
ATOM 708 N N . ALA A 1 90 ? -9.475 -18.401 13.075 1.00 89.69 90 ALA A N 1
ATOM 709 C CA . ALA A 1 90 ? -9.020 -19.442 12.157 1.00 89.69 90 ALA A CA 1
ATOM 710 C C . ALA A 1 90 ? -8.753 -20.775 12.879 1.00 89.69 90 ALA A C 1
ATOM 712 O O . ALA A 1 90 ? -9.076 -21.834 12.344 1.00 89.69 90 ALA A O 1
ATOM 713 N N . LEU A 1 91 ? -8.202 -20.730 14.098 1.00 91.69 91 LEU A N 1
ATOM 714 C CA . LEU A 1 91 ? -7.979 -21.915 14.934 1.00 91.69 91 LEU A CA 1
ATOM 715 C C . LEU A 1 91 ? -9.289 -22.544 15.425 1.00 91.69 91 LEU A C 1
ATOM 717 O O . LEU A 1 91 ? -9.368 -23.764 15.539 1.00 91.69 91 LEU A O 1
ATOM 721 N N . GLU A 1 92 ? -10.326 -21.740 15.656 1.00 95.31 92 GLU A N 1
ATOM 722 C CA . GLU A 1 92 ? -11.681 -22.217 15.969 1.00 95.31 92 GLU A CA 1
ATOM 723 C C . GLU A 1 92 ? -12.428 -22.775 14.742 1.00 95.31 92 GLU A C 1
ATOM 725 O O . GLU A 1 92 ? -13.560 -23.244 14.856 1.00 95.31 92 GLU A O 1
ATOM 730 N N . GLY A 1 93 ? -11.809 -22.749 13.556 1.00 91.75 93 GLY A N 1
ATOM 731 C CA . GLY A 1 93 ? -12.427 -23.197 12.308 1.00 91.75 93 GLY A CA 1
ATOM 732 C C . GLY A 1 93 ? -13.445 -22.209 11.735 1.00 91.75 93 GLY A C 1
ATOM 733 O O . GLY A 1 93 ? -14.225 -22.574 10.853 1.00 91.75 93 GLY A O 1
ATOM 734 N N . ALA A 1 94 ? -13.458 -20.960 12.208 1.00 92.50 94 ALA A N 1
ATOM 735 C CA . ALA A 1 94 ? -14.306 -19.918 11.652 1.00 92.50 94 ALA A CA 1
ATOM 736 C C . ALA A 1 94 ? -13.786 -19.442 10.285 1.00 92.50 94 ALA A C 1
ATOM 738 O O . ALA A 1 94 ? -12.592 -19.472 9.979 1.00 92.50 94 ALA A O 1
ATOM 739 N N . TYR A 1 95 ? -14.707 -18.958 9.451 1.00 89.69 95 TYR A N 1
ATOM 740 C CA . TYR A 1 95 ? -14.373 -18.421 8.137 1.00 89.69 95 TYR A CA 1
ATOM 741 C C . TYR A 1 95 ? -13.625 -17.082 8.244 1.00 89.69 95 TYR A C 1
ATOM 743 O O . TYR A 1 95 ? -14.084 -16.155 8.916 1.00 89.69 95 TYR A O 1
ATOM 751 N N . ILE A 1 96 ? -12.504 -16.961 7.524 1.00 89.00 96 ILE A N 1
ATOM 752 C CA . ILE A 1 96 ? -11.720 -15.726 7.397 1.00 89.00 96 ILE A CA 1
ATOM 753 C C . ILE A 1 96 ? -11.871 -15.176 5.982 1.00 89.00 96 ILE A C 1
ATOM 755 O O . ILE A 1 96 ? -11.585 -15.864 5.001 1.00 89.00 96 ILE A O 1
ATOM 759 N N . THR A 1 97 ? -12.286 -13.914 5.879 1.00 88.12 97 THR A N 1
ATOM 760 C CA . THR A 1 97 ? -12.478 -13.228 4.598 1.00 88.12 97 THR A CA 1
ATOM 761 C C . THR A 1 97 ? -11.182 -13.225 3.780 1.00 88.12 97 THR A C 1
ATOM 763 O O . THR A 1 97 ? -10.144 -12.835 4.315 1.00 88.12 97 THR A O 1
ATOM 766 N N . PRO A 1 98 ? -11.204 -13.628 2.498 1.00 87.12 98 PRO A N 1
ATOM 767 C CA . PRO A 1 98 ? -10.035 -13.548 1.633 1.00 87.12 98 PRO A CA 1
ATOM 768 C C . PRO A 1 98 ? -9.684 -12.097 1.287 1.00 87.12 98 PRO A C 1
ATOM 770 O O . PRO A 1 98 ? -10.548 -11.221 1.256 1.00 87.12 98 PRO A O 1
ATOM 773 N N . GLY A 1 99 ? -8.410 -11.838 1.011 1.00 85.88 99 GLY A N 1
ATOM 774 C CA . GLY A 1 99 ? -7.903 -10.523 0.622 1.00 85.88 99 GLY A CA 1
ATOM 775 C C . GLY A 1 99 ? -6.649 -10.635 -0.240 1.00 85.88 99 GLY A C 1
ATOM 776 O O . GLY A 1 99 ? -6.009 -11.688 -0.249 1.00 85.88 99 GLY A O 1
ATOM 777 N N . PRO A 1 100 ? -6.297 -9.589 -0.995 1.00 83.94 100 PRO A N 1
ATOM 778 C CA . PRO A 1 100 ? -5.112 -9.620 -1.835 1.00 83.94 100 PRO A CA 1
ATOM 779 C C . PRO A 1 100 ? -3.849 -9.690 -0.971 1.00 83.94 100 PRO A C 1
ATOM 781 O O . PRO A 1 100 ? -3.721 -9.010 0.046 1.00 83.94 100 PRO A O 1
ATOM 784 N N . ARG A 1 101 ? -2.898 -10.525 -1.382 1.00 80.88 101 ARG A N 1
ATOM 785 C CA . ARG A 1 101 ? -1.557 -10.575 -0.798 1.00 80.88 101 ARG A CA 1
ATOM 786 C C . ARG A 1 101 ? -0.707 -9.434 -1.360 1.00 80.88 101 ARG A C 1
ATOM 788 O O . ARG A 1 101 ? -0.806 -9.107 -2.540 1.00 80.88 101 ARG A O 1
ATOM 795 N N . GLY A 1 102 ? 0.195 -8.886 -0.553 1.00 78.62 102 GLY A N 1
ATOM 796 C CA . GLY A 1 102 ? 1.201 -7.949 -1.046 1.00 78.62 102 GLY A CA 1
ATOM 797 C C . GLY A 1 102 ? 1.872 -7.146 0.057 1.00 78.62 102 GLY A C 1
ATOM 798 O O . GLY A 1 102 ? 1.466 -7.201 1.213 1.00 78.62 102 GLY A O 1
ATOM 799 N N . ASP A 1 103 ? 2.909 -6.410 -0.333 1.00 82.44 103 ASP A N 1
ATOM 800 C CA . ASP A 1 103 ? 3.494 -5.346 0.482 1.00 82.44 103 ASP A CA 1
ATOM 801 C C . ASP A 1 103 ? 2.571 -4.114 0.401 1.00 82.44 103 ASP A C 1
ATOM 803 O O . ASP A 1 103 ? 2.304 -3.675 -0.724 1.00 82.44 103 ASP A O 1
ATOM 807 N N . PRO A 1 104 ? 2.096 -3.546 1.528 1.00 82.75 104 PRO A N 1
ATOM 808 C CA . PRO A 1 104 ? 1.261 -2.343 1.536 1.00 82.75 104 PRO A CA 1
ATOM 809 C C . PRO A 1 104 ? 1.852 -1.169 0.746 1.00 82.75 104 PRO A C 1
ATOM 811 O O . PRO A 1 104 ? 1.102 -0.399 0.154 1.00 82.75 104 PRO A O 1
ATOM 814 N N . ILE A 1 105 ? 3.185 -1.064 0.674 1.00 84.38 105 ILE A N 1
ATOM 815 C CA . ILE A 1 105 ? 3.892 -0.029 -0.097 1.00 84.38 105 ILE A CA 1
ATOM 816 C C . ILE A 1 105 ? 3.628 -0.184 -1.598 1.00 84.38 105 ILE A C 1
ATOM 818 O O . ILE A 1 105 ? 3.466 0.799 -2.313 1.00 84.38 105 ILE A O 1
ATOM 822 N N . LYS A 1 106 ? 3.585 -1.424 -2.096 1.00 80.62 106 LYS A N 1
ATOM 823 C CA . LYS A 1 106 ? 3.355 -1.710 -3.522 1.00 80.62 106 LYS A CA 1
ATOM 824 C C . LYS A 1 106 ? 1.876 -1.856 -3.858 1.00 80.62 106 LYS A C 1
ATOM 826 O O . LYS A 1 106 ? 1.480 -1.562 -4.982 1.00 80.62 106 LYS A O 1
ATOM 831 N N . ASN A 1 107 ? 1.089 -2.376 -2.922 1.00 82.62 107 ASN A N 1
ATOM 832 C CA . ASN A 1 107 ? -0.331 -2.629 -3.094 1.00 82.62 107 ASN A CA 1
ATOM 833 C C . ASN A 1 107 ? -1.100 -2.264 -1.81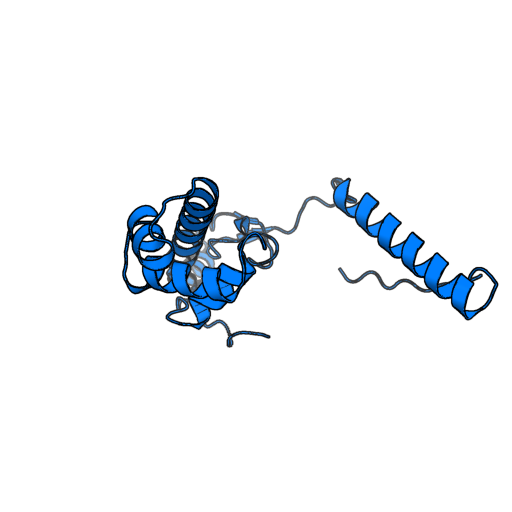2 1.00 82.62 107 ASN A C 1
ATOM 835 O O . ASN A 1 107 ? -1.258 -3.120 -0.936 1.00 82.62 107 ASN A O 1
ATOM 839 N N . PRO A 1 108 ? -1.618 -1.027 -1.711 1.00 84.38 108 PRO A N 1
ATOM 840 C CA . PRO A 1 108 ? -2.394 -0.572 -0.555 1.00 84.38 108 PRO A CA 1
ATOM 841 C C . PRO A 1 108 ? -3.654 -1.405 -0.279 1.00 84.38 108 PRO A C 1
ATOM 843 O O . PRO A 1 108 ? -4.105 -1.483 0.862 1.00 84.38 108 PRO A O 1
ATOM 846 N N . GLU A 1 109 ? -4.186 -2.103 -1.290 1.00 83.38 109 GLU A N 1
ATOM 847 C CA . GLU A 1 109 ? -5.335 -3.011 -1.148 1.00 83.38 109 GLU A CA 1
ATOM 848 C C . GLU A 1 109 ? -5.033 -4.252 -0.296 1.00 83.38 109 GLU A C 1
ATOM 850 O O . GLU A 1 109 ? -5.956 -4.940 0.144 1.00 83.38 109 GLU A O 1
ATOM 855 N N . ALA A 1 110 ? -3.752 -4.546 -0.040 1.00 83.25 110 ALA A N 1
ATOM 856 C CA . ALA A 1 110 ? -3.348 -5.582 0.908 1.00 83.25 110 ALA A CA 1
ATOM 857 C C . ALA A 1 110 ? -3.771 -5.253 2.352 1.00 83.25 110 ALA A C 1
ATOM 859 O O . ALA A 1 110 ? -3.842 -6.152 3.192 1.00 83.25 110 ALA A O 1
ATOM 860 N N . LEU A 1 111 ? -4.072 -3.984 2.645 1.00 83.81 111 LEU A N 1
ATOM 861 C CA . LEU A 1 111 ? -4.682 -3.574 3.901 1.00 83.81 111 LEU A CA 1
ATOM 862 C C . LEU A 1 111 ? -6.215 -3.607 3.796 1.00 83.81 111 LEU A C 1
ATOM 864 O O . LEU A 1 111 ? -6.774 -3.202 2.774 1.00 83.81 111 LEU A O 1
ATOM 868 N N . PRO A 1 112 ? -6.926 -4.023 4.858 1.00 85.31 112 PRO A N 1
ATOM 869 C CA . PRO A 1 112 ? -6.420 -4.472 6.162 1.00 85.31 112 PRO A CA 1
ATOM 870 C C . PRO A 1 112 ? -5.853 -5.908 6.139 1.00 85.31 112 PRO A C 1
ATOM 872 O O . PRO A 1 112 ? -6.384 -6.785 5.453 1.00 85.31 112 PRO A O 1
ATOM 875 N N . THR A 1 113 ? -4.832 -6.184 6.962 1.00 81.00 113 THR A N 1
ATOM 876 C CA . THR A 1 113 ? -4.089 -7.470 6.989 1.00 81.00 113 THR A CA 1
ATOM 877 C C . THR A 1 113 ? -4.883 -8.655 7.552 1.00 81.00 113 THR A C 1
ATOM 879 O O . THR A 1 113 ? -4.465 -9.805 7.428 1.00 81.00 113 THR A O 1
ATOM 882 N N . ARG A 1 114 ? -6.066 -8.402 8.129 1.00 79.44 114 ARG A N 1
ATOM 883 C CA . ARG A 1 114 ? -6.984 -9.352 8.796 1.00 79.44 114 ARG A CA 1
ATOM 884 C C . ARG A 1 114 ? -7.570 -10.462 7.895 1.00 79.44 114 ARG A C 1
ATOM 886 O O . ARG A 1 114 ? -8.576 -11.087 8.238 1.00 79.44 114 ARG A O 1
ATOM 893 N N . ARG A 1 115 ? -7.036 -10.661 6.698 1.00 83.44 115 ARG A N 1
ATOM 894 C CA . ARG A 1 115 ? -7.662 -11.437 5.624 1.00 83.44 115 ARG A CA 1
ATOM 895 C C . ARG A 1 115 ? -6.816 -12.645 5.255 1.00 83.44 115 ARG A C 1
ATOM 897 O O . ARG A 1 115 ? -5.608 -12.642 5.450 1.00 83.44 115 ARG A O 1
ATOM 904 N N . ASN A 1 116 ? -7.450 -13.671 4.696 1.00 85.06 116 ASN A N 1
ATOM 905 C CA . ASN A 1 116 ? -6.747 -14.813 4.121 1.00 85.06 116 ASN A CA 1
ATOM 906 C C . ASN A 1 116 ? -6.116 -14.395 2.773 1.00 85.06 116 ASN A C 1
ATOM 908 O O . ASN A 1 116 ? -6.857 -14.143 1.818 1.00 85.06 116 ASN A O 1
ATOM 912 N N . PRO A 1 117 ? -4.780 -14.272 2.677 1.00 82.56 117 PRO A N 1
ATOM 913 C CA . PRO A 1 117 ? -4.135 -13.650 1.529 1.00 82.56 117 PRO A CA 1
ATOM 914 C C . PRO A 1 117 ? -4.094 -14.584 0.308 1.00 82.56 117 PRO A C 1
ATOM 916 O O . PRO A 1 117 ? -3.441 -15.631 0.346 1.00 82.56 117 PRO A O 1
ATOM 919 N N . TYR A 1 118 ? -4.698 -14.174 -0.809 1.00 83.81 118 TYR A N 1
ATOM 920 C CA . TYR A 1 118 ? -4.558 -14.834 -2.112 1.00 83.81 118 TYR A CA 1
ATOM 921 C C . TYR A 1 118 ? -3.528 -14.115 -2.990 1.00 83.81 118 TYR A C 1
ATOM 923 O O . TYR A 1 118 ? -3.358 -12.903 -2.903 1.00 83.81 118 TYR A O 1
ATOM 931 N N . THR A 1 119 ? -2.821 -14.869 -3.830 1.00 75.31 119 THR A N 1
ATOM 932 C CA . THR A 1 119 ? -1.688 -14.348 -4.606 1.00 75.31 119 THR A CA 1
ATOM 933 C C . THR A 1 119 ? -2.170 -13.595 -5.851 1.00 75.31 119 THR A C 1
ATOM 935 O O . THR A 1 119 ? -2.189 -12.373 -5.843 1.00 75.31 119 THR A O 1
ATOM 938 N N . PHE A 1 120 ? -2.590 -14.291 -6.906 1.00 73.44 120 PHE A N 1
ATOM 939 C CA . PHE A 1 120 ? -3.226 -13.753 -8.119 1.00 73.44 120 PHE A CA 1
ATOM 940 C C . PHE A 1 120 ? -3.542 -14.934 -9.054 1.00 73.44 120 PHE A C 1
ATOM 942 O O . PHE A 1 120 ? -3.069 -16.048 -8.818 1.00 73.44 120 PHE A O 1
ATOM 949 N N . ASP A 1 121 ? -4.329 -14.714 -10.111 1.00 78.81 121 ASP A N 1
ATOM 950 C CA . ASP A 1 121 ? -4.557 -15.734 -11.143 1.00 78.81 121 ASP A CA 1
ATOM 951 C C . ASP A 1 121 ? -3.332 -15.814 -12.086 1.00 78.81 121 ASP A C 1
ATOM 953 O O . ASP A 1 121 ? -2.994 -14.825 -12.739 1.00 78.81 121 ASP A O 1
ATOM 957 N N . PRO A 1 122 ? -2.643 -16.965 -12.210 1.00 76.69 122 PRO A N 1
ATOM 958 C CA . PRO A 1 122 ? -1.484 -17.102 -13.097 1.00 76.69 122 PRO A CA 1
ATOM 959 C C . PRO A 1 122 ? -1.819 -16.934 -14.588 1.00 76.69 122 PRO A C 1
ATOM 961 O O . PRO A 1 122 ? -0.916 -16.788 -15.405 1.00 76.69 122 PRO A O 1
ATOM 964 N N . ARG A 1 123 ? -3.096 -16.940 -14.980 1.00 80.69 123 ARG A N 1
ATOM 965 C CA . ARG A 1 123 ? -3.517 -16.694 -16.369 1.00 80.69 123 ARG A CA 1
ATOM 966 C C . ARG A 1 123 ? -3.499 -15.216 -16.742 1.00 80.69 123 ARG A C 1
ATOM 968 O O . ARG A 1 123 ? -3.568 -14.892 -17.923 1.00 80.69 123 ARG A O 1
ATOM 975 N N . THR A 1 124 ? -3.431 -14.322 -15.756 1.00 78.31 124 THR A N 1
ATOM 976 C CA . THR A 1 124 ? -3.462 -12.870 -15.982 1.00 78.31 124 THR A CA 1
ATOM 977 C C . THR A 1 124 ? -2.069 -12.251 -16.089 1.00 78.31 124 THR A C 1
ATOM 979 O O . THR A 1 124 ? -1.954 -11.034 -16.238 1.00 78.31 124 THR A O 1
ATOM 982 N N . ILE A 1 125 ? -1.008 -13.060 -16.004 1.00 79.31 125 ILE A N 1
ATOM 983 C CA . ILE A 1 125 ? 0.379 -12.630 -16.204 1.00 79.31 125 ILE A CA 1
ATOM 984 C C . ILE A 1 125 ? 0.883 -13.025 -17.607 1.00 79.31 125 ILE A C 1
ATOM 986 O O . ILE A 1 125 ? 0.511 -14.084 -18.110 1.00 79.31 125 ILE A O 1
ATOM 990 N N . PRO A 1 126 ? 1.756 -12.218 -18.239 1.00 79.06 126 PRO A N 1
ATOM 991 C CA . PRO A 1 126 ? 2.222 -10.904 -17.798 1.00 79.06 126 PRO A CA 1
ATOM 992 C C . PRO A 1 126 ? 1.144 -9.826 -17.974 1.00 79.06 126 PRO A C 1
ATOM 994 O O . PRO A 1 126 ? 0.394 -9.810 -18.948 1.00 79.06 126 PRO A O 1
ATOM 997 N N . THR A 1 127 ? 1.087 -8.880 -17.037 1.00 83.56 127 THR A N 1
ATOM 998 C CA . THR A 1 127 ? 0.246 -7.689 -17.201 1.00 83.56 127 THR A CA 1
ATOM 999 C C . 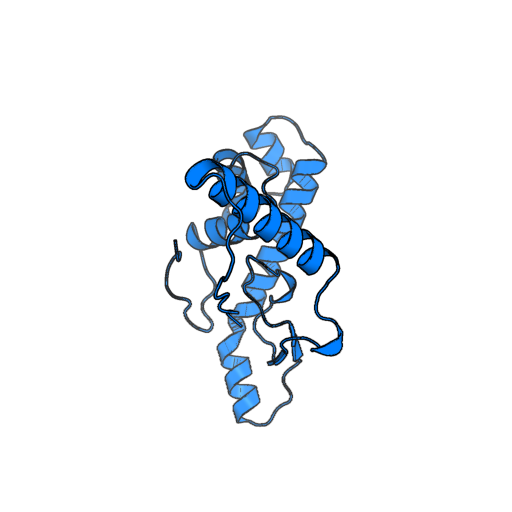THR A 1 127 ? 0.846 -6.782 -18.278 1.00 83.56 127 THR A C 1
ATOM 1001 O O . THR A 1 127 ? 2.057 -6.805 -18.506 1.00 83.56 127 THR A O 1
ATOM 1004 N N . LYS A 1 128 ? 0.032 -5.935 -18.926 1.00 86.69 128 LYS A N 1
ATOM 1005 C CA . LYS A 1 128 ? 0.537 -4.959 -19.918 1.00 86.69 128 LYS A CA 1
ATOM 1006 C C . LYS A 1 128 ? 1.670 -4.096 -19.347 1.00 86.69 128 LYS A C 1
ATOM 1008 O O . LYS A 1 128 ? 2.710 -3.945 -19.976 1.00 86.69 128 LYS A O 1
ATOM 1013 N N . VAL A 1 129 ? 1.492 -3.623 -18.114 1.00 83.69 129 VAL A N 1
ATOM 1014 C CA . VAL A 1 129 ? 2.497 -2.840 -17.379 1.00 83.69 129 VAL A CA 1
ATOM 1015 C C . VAL A 1 129 ? 3.760 -3.664 -17.105 1.00 83.69 129 VAL A C 1
ATOM 1017 O O . VAL A 1 129 ? 4.875 -3.167 -17.271 1.00 83.69 129 VAL A O 1
ATOM 1020 N N . GLY A 1 130 ? 3.603 -4.937 -16.725 1.00 85.00 130 GLY A N 1
ATOM 1021 C CA . GLY A 1 130 ? 4.723 -5.856 -16.528 1.00 85.00 130 GLY A CA 1
ATOM 1022 C C . GLY A 1 130 ? 5.523 -6.082 -17.811 1.00 85.00 130 GLY A C 1
ATOM 1023 O O . GLY A 1 130 ? 6.751 -6.045 -17.779 1.00 85.00 130 GLY A O 1
ATOM 1024 N N . TRP A 1 131 ? 4.842 -6.229 -18.950 1.00 87.50 131 TRP A N 1
ATOM 1025 C CA . TRP A 1 131 ? 5.477 -6.363 -20.261 1.00 87.50 131 TRP A CA 1
ATOM 1026 C C . TRP A 1 131 ? 6.278 -5.118 -20.654 1.00 87.50 131 TRP A C 1
ATOM 1028 O O . TRP A 1 131 ? 7.447 -5.222 -21.021 1.00 87.50 131 TRP A O 1
ATOM 1038 N N . GLU A 1 132 ? 5.682 -3.931 -20.536 1.00 90.06 132 GLU A N 1
ATOM 1039 C CA . GLU A 1 132 ? 6.355 -2.668 -20.857 1.00 90.06 132 GLU A CA 1
ATOM 1040 C C . GLU A 1 132 ? 7.576 -2.420 -19.967 1.00 90.06 132 GLU A C 1
ATOM 1042 O O . GLU A 1 132 ? 8.618 -1.969 -20.446 1.00 90.06 132 GLU A O 1
ATOM 1047 N N . THR A 1 133 ? 7.469 -2.749 -18.679 1.00 88.31 133 THR A N 1
ATOM 1048 C CA . THR A 1 133 ? 8.581 -2.637 -17.727 1.00 88.31 133 THR A CA 1
ATOM 1049 C C . THR A 1 133 ? 9.694 -3.624 -18.066 1.00 88.31 133 THR A C 1
ATOM 1051 O O . THR A 1 133 ? 10.860 -3.235 -18.117 1.00 88.31 133 THR A O 1
ATOM 1054 N N . GLY A 1 134 ? 9.342 -4.879 -18.360 1.00 87.31 134 GLY A N 1
ATOM 1055 C CA . GLY A 1 134 ? 10.296 -5.903 -18.786 1.00 87.31 134 GLY A CA 1
ATOM 1056 C C . GLY A 1 134 ? 11.045 -5.498 -20.051 1.00 87.31 134 GLY A C 1
ATOM 1057 O O . GLY A 1 134 ? 12.270 -5.588 -20.091 1.00 87.31 134 GLY A O 1
ATOM 1058 N N . LYS A 1 135 ? 10.331 -4.957 -21.044 1.00 91.12 135 LYS A N 1
ATOM 1059 C CA . LYS A 1 135 ? 10.939 -4.439 -22.272 1.00 91.12 135 LYS A CA 1
ATOM 1060 C C . LYS A 1 135 ? 11.949 -3.326 -21.980 1.00 91.12 135 LYS A C 1
ATOM 1062 O O . LYS A 1 135 ? 13.092 -3.434 -22.399 1.00 91.12 135 LYS A O 1
ATOM 1067 N N . LYS A 1 136 ? 11.567 -2.310 -21.198 1.00 91.50 136 LYS A N 1
ATOM 1068 C CA . LYS A 1 136 ? 12.468 -1.200 -20.828 1.00 91.50 136 LYS A CA 1
ATOM 1069 C C . LYS A 1 136 ? 13.729 -1.676 -20.105 1.00 91.50 136 LYS A C 1
ATOM 1071 O O . LYS A 1 136 ? 14.804 -1.135 -20.342 1.00 91.50 136 LYS A O 1
ATOM 1076 N N . LEU A 1 137 ? 13.602 -2.665 -19.219 1.00 89.69 137 LEU A N 1
ATOM 1077 C CA . LEU A 1 137 ? 14.744 -3.237 -18.502 1.00 89.69 137 LEU A CA 1
ATOM 1078 C C . LEU A 1 137 ? 15.715 -3.940 -19.454 1.00 89.69 137 LEU A C 1
ATOM 1080 O O . LEU A 1 137 ? 16.924 -3.767 -19.318 1.00 89.69 137 LEU A O 1
ATOM 1084 N N . VAL A 1 138 ? 15.192 -4.707 -20.414 1.00 90.06 138 VAL A N 1
ATOM 1085 C CA . VAL A 1 138 ? 16.010 -5.387 -21.427 1.00 90.06 138 VAL A CA 1
ATOM 1086 C C . VAL A 1 138 ? 16.664 -4.378 -22.366 1.00 90.06 138 VAL A C 1
ATOM 1088 O O . VAL A 1 138 ? 17.868 -4.473 -22.581 1.00 90.06 138 VAL A O 1
ATOM 1091 N N . ASP A 1 139 ? 15.911 -3.398 -22.868 1.00 91.44 139 ASP A N 1
ATOM 1092 C CA . ASP A 1 139 ? 16.423 -2.364 -23.776 1.00 91.44 139 ASP A CA 1
ATOM 1093 C C . ASP A 1 139 ? 17.595 -1.608 -23.126 1.00 91.44 139 ASP A C 1
ATOM 1095 O O . ASP A 1 139 ? 18.696 -1.577 -23.675 1.00 91.44 139 ASP A O 1
ATOM 1099 N N . LYS A 1 140 ? 17.408 -1.124 -21.889 1.00 91.75 140 LYS A N 1
ATOM 1100 C CA . LYS A 1 140 ? 18.455 -0.423 -21.128 1.00 91.75 140 LYS A CA 1
ATOM 1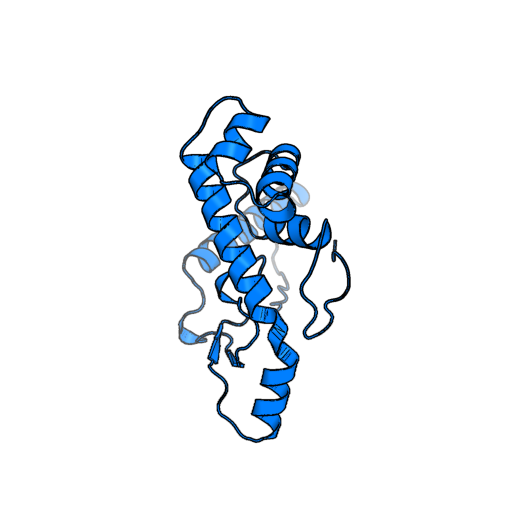101 C C . LYS A 1 140 ? 19.704 -1.282 -20.921 1.00 91.75 140 LYS A C 1
ATOM 1103 O O . LYS A 1 140 ? 20.831 -0.815 -21.022 1.00 91.75 140 LYS A O 1
ATOM 1108 N N . PHE A 1 141 ? 19.508 -2.557 -20.619 1.00 89.50 141 PHE A N 1
ATOM 1109 C CA . PHE A 1 141 ? 20.609 -3.483 -20.410 1.00 89.50 141 PHE A CA 1
ATOM 1110 C C . PHE A 1 141 ? 21.399 -3.781 -21.691 1.00 89.50 141 PHE A C 1
ATOM 1112 O O . PHE A 1 141 ? 22.616 -3.971 -21.630 1.00 89.50 141 PHE A O 1
ATOM 1119 N N . LEU A 1 142 ? 20.724 -3.858 -22.841 1.00 90.38 142 LEU A N 1
ATOM 1120 C CA . LEU A 1 142 ? 21.382 -4.037 -24.133 1.00 90.38 142 LEU A CA 1
ATOM 1121 C C . LEU A 1 142 ? 22.205 -2.802 -24.498 1.00 90.38 142 LEU A C 1
ATOM 1123 O O . LEU A 1 142 ? 23.343 -2.964 -24.929 1.00 90.38 142 LEU A O 1
ATOM 1127 N N . GLU A 1 143 ? 21.669 -1.602 -24.265 1.00 92.31 143 GLU A N 1
ATOM 1128 C CA . GLU A 1 143 ? 22.393 -0.335 -24.436 1.00 92.31 143 GLU A CA 1
ATOM 1129 C C . GLU A 1 143 ? 23.660 -0.299 -23.567 1.00 92.31 143 GLU A C 1
ATOM 1131 O O . GLU A 1 143 ? 24.762 -0.157 -24.095 1.00 92.31 143 GLU A O 1
ATOM 1136 N N . GLU A 1 144 ? 23.531 -0.544 -22.257 1.00 90.50 144 GLU A N 1
ATOM 1137 C CA . GLU A 1 144 ? 24.666 -0.566 -21.320 1.00 90.50 144 GLU A CA 1
ATOM 1138 C C . GLU A 1 144 ? 25.729 -1.615 -21.698 1.00 90.50 144 GLU A C 1
ATOM 1140 O O . GLU A 1 144 ? 26.930 -1.408 -21.498 1.00 90.50 144 GLU A O 1
ATOM 1145 N N . TYR A 1 145 ? 25.316 -2.768 -22.235 1.00 89.38 145 TYR A N 1
ATOM 1146 C CA . TYR A 1 145 ? 26.256 -3.802 -22.666 1.00 89.38 145 TYR A CA 1
ATOM 1147 C C . TYR A 1 145 ? 26.964 -3.432 -23.971 1.00 89.38 145 TYR A C 1
ATOM 1149 O O . TYR A 1 145 ? 28.178 -3.615 -24.070 1.00 89.38 145 TYR A O 1
ATOM 1157 N N . LEU A 1 146 ? 26.229 -2.885 -24.940 1.00 91.75 146 LEU A N 1
ATOM 1158 C CA . LEU A 1 146 ? 26.777 -2.456 -26.222 1.00 91.75 146 LEU A CA 1
ATOM 1159 C C . LEU A 1 146 ? 27.786 -1.318 -26.036 1.00 91.75 146 LEU A C 1
ATOM 1161 O O . LEU A 1 146 ? 28.855 -1.356 -26.636 1.00 91.75 146 LEU A O 1
ATOM 1165 N N . GLU A 1 147 ? 27.502 -0.352 -25.160 1.00 92.94 147 GLU A N 1
ATOM 1166 C CA . GLU A 1 147 ? 28.456 0.711 -24.814 1.00 92.94 147 GLU A CA 1
ATOM 1167 C C . GLU A 1 147 ? 29.744 0.159 -24.193 1.00 92.94 147 GLU A C 1
ATOM 1169 O O . GLU A 1 147 ? 30.835 0.669 -24.448 1.00 92.94 147 GLU A O 1
ATOM 1174 N N . LYS A 1 148 ? 29.634 -0.895 -23.378 1.00 91.88 148 LYS A N 1
ATOM 1175 C CA . LYS A 1 148 ? 30.769 -1.439 -22.628 1.00 91.88 148 LYS A CA 1
ATOM 1176 C C . LYS A 1 148 ? 31.636 -2.410 -23.431 1.00 91.88 148 LYS A C 1
ATOM 1178 O O . LYS A 1 148 ? 32.845 -2.450 -23.208 1.00 91.88 148 LYS A O 1
ATOM 1183 N N . TYR A 1 149 ? 31.036 -3.211 -24.308 1.00 89.44 149 TYR A N 1
ATOM 1184 C CA . TYR A 1 149 ? 31.722 -4.301 -25.012 1.00 89.44 149 TYR A CA 1
ATOM 1185 C C . TYR A 1 149 ? 31.726 -4.139 -26.539 1.00 89.44 149 TYR A C 1
ATOM 1187 O O . TYR A 1 149 ? 32.459 -4.851 -27.216 1.00 89.44 149 TYR A O 1
ATOM 1195 N N . GLY A 1 150 ? 30.961 -3.192 -27.093 1.00 89.62 150 GLY A N 1
ATOM 1196 C CA . GLY A 1 150 ? 30.893 -2.927 -28.536 1.00 89.62 150 GLY A CA 1
ATOM 1197 C C . GLY A 1 150 ? 30.122 -3.976 -29.343 1.00 89.62 150 GLY A C 1
ATOM 1198 O O . GLY A 1 150 ? 29.992 -3.839 -30.557 1.00 89.62 150 GLY A O 1
ATOM 1199 N N . GLU A 1 151 ? 29.589 -5.001 -28.682 1.00 89.75 151 GLU A N 1
ATOM 1200 C CA . GLU A 1 151 ? 28.835 -6.100 -29.280 1.00 89.75 151 GLU A CA 1
ATOM 1201 C C . GLU A 1 151 ? 27.624 -6.474 -28.417 1.00 89.75 151 GLU A C 1
ATOM 1203 O O . GLU A 1 151 ? 27.538 -6.108 -27.245 1.00 89.75 151 GLU A O 1
ATOM 1208 N N . TYR A 1 152 ? 26.669 -7.199 -28.999 1.00 87.75 152 TYR A N 1
ATOM 1209 C CA . TYR A 1 152 ? 25.508 -7.709 -28.269 1.00 87.75 152 TYR A CA 1
ATOM 1210 C C . TYR A 1 152 ? 25.849 -9.010 -27.527 1.00 87.75 152 TYR A C 1
ATOM 1212 O O . TYR A 1 152 ? 26.655 -9.800 -28.014 1.00 87.75 152 TYR A O 1
ATOM 1220 N N . PRO A 1 153 ? 25.221 -9.284 -26.367 1.00 87.38 153 PRO A N 1
ATOM 1221 C CA . PRO A 1 153 ? 25.507 -10.498 -25.614 1.00 87.38 153 PRO A CA 1
ATOM 1222 C C . PRO A 1 153 ? 24.931 -11.734 -26.320 1.00 87.38 153 PRO A C 1
ATOM 1224 O O . PRO A 1 153 ? 23.733 -11.781 -26.592 1.00 87.38 153 PRO A O 1
ATOM 1227 N N . GLU A 1 154 ? 25.750 -12.766 -26.541 1.00 81.50 154 GLU A N 1
ATOM 1228 C CA . GLU A 1 154 ? 25.291 -14.031 -27.145 1.00 81.50 154 GLU A CA 1
ATOM 1229 C C . GLU A 1 154 ? 24.387 -14.848 -26.210 1.00 81.50 154 GLU A C 1
ATOM 1231 O O . GLU A 1 154 ? 23.435 -15.481 -26.655 1.00 81.50 154 GLU A O 1
ATOM 1236 N N . ASN A 1 155 ? 24.673 -14.832 -24.903 1.00 79.94 155 ASN A N 1
ATOM 1237 C CA . ASN A 1 155 ? 23.936 -15.584 -23.889 1.00 79.94 155 ASN A CA 1
ATOM 1238 C C . ASN A 1 155 ? 23.777 -14.765 -22.607 1.00 79.94 155 ASN A C 1
ATOM 1240 O O . ASN A 1 155 ? 24.711 -14.098 -22.153 1.00 79.94 155 ASN A O 1
ATOM 1244 N N . ARG A 1 156 ? 22.607 -14.858 -21.968 1.00 74.31 156 ARG A N 1
ATOM 1245 C CA . ARG A 1 156 ? 22.356 -14.296 -20.635 1.00 74.31 156 ARG A CA 1
ATOM 1246 C C . ARG A 1 156 ? 21.515 -15.262 -19.810 1.00 74.31 156 ARG A C 1
ATOM 1248 O O . ARG A 1 156 ? 20.557 -15.843 -20.307 1.00 74.31 156 ARG A O 1
ATOM 1255 N N . ILE A 1 157 ? 21.861 -15.389 -18.532 1.00 69.50 157 ILE A N 1
ATOM 1256 C CA . ILE A 1 157 ? 21.040 -16.086 -17.541 1.00 69.50 157 ILE A CA 1
ATOM 1257 C C . ILE A 1 157 ? 20.194 -15.029 -16.838 1.00 69.50 157 ILE A C 1
ATOM 1259 O O . ILE A 1 157 ? 20.733 -14.108 -16.226 1.00 69.50 157 ILE A O 1
ATOM 1263 N N . CYS A 1 158 ? 18.875 -15.165 -16.931 1.00 72.25 158 CYS A N 1
ATOM 1264 C CA . CYS A 1 158 ? 17.933 -14.381 -16.145 1.00 72.25 158 CYS A CA 1
ATOM 1265 C C . CYS A 1 158 ? 17.369 -15.278 -15.042 1.00 72.25 158 CYS A C 1
ATOM 1267 O O . CYS A 1 158 ? 16.856 -16.361 -15.324 1.00 72.25 158 CYS A O 1
ATOM 1269 N N . ILE A 1 159 ? 17.483 -14.842 -13.789 1.00 70.88 159 ILE A N 1
ATOM 1270 C CA . ILE A 1 159 ? 16.853 -15.523 -12.659 1.00 70.88 159 ILE A CA 1
ATOM 1271 C C . ILE A 1 159 ? 15.525 -14.820 -12.401 1.00 70.88 159 ILE A C 1
ATOM 1273 O O . ILE A 1 159 ? 15.496 -13.647 -12.033 1.00 70.88 159 ILE A O 1
ATOM 1277 N N . MET A 1 160 ? 14.428 -15.546 -12.599 1.00 66.12 160 MET A N 1
ATOM 1278 C CA . MET A 1 160 ? 13.090 -15.086 -12.239 1.00 66.12 160 MET A CA 1
ATOM 1279 C C . MET A 1 160 ? 12.911 -15.253 -10.727 1.00 66.12 160 MET A C 1
ATOM 1281 O O . MET A 1 160 ? 12.736 -16.370 -10.244 1.00 66.12 160 MET A O 1
ATOM 1285 N N . GLY A 1 161 ? 12.987 -14.150 -9.980 1.00 56.19 161 GLY A N 1
ATOM 1286 C CA . GLY A 1 161 ? 12.537 -14.115 -8.589 1.00 56.19 161 GLY A CA 1
ATOM 1287 C C . GLY A 1 161 ? 11.011 -14.082 -8.559 1.00 56.19 161 GLY A C 1
ATOM 1288 O O . GLY A 1 161 ? 10.428 -13.099 -9.015 1.00 56.19 161 GLY A O 1
ATOM 1289 N N . LEU A 1 162 ? 10.391 -15.170 -8.093 1.00 43.94 162 LEU A N 1
ATOM 1290 C CA . LEU A 1 162 ? 8.955 -15.236 -7.796 1.00 43.94 162 LEU A CA 1
ATOM 1291 C C . LEU A 1 162 ? 8.630 -14.508 -6.488 1.00 43.94 162 LEU A C 1
ATOM 1293 O O . LEU A 1 162 ? 9.440 -14.628 -5.540 1.00 43.94 162 LEU A O 1
#

pLDDT: mean 83.39, std 7.73, range [42.53, 95.31]

Secondary structure (DSSP, 8-state):
---S---TTPPP-THHHHHHHHHHS-S-S-HHHHHHHHIIIIIH---HHHHHHHHHSS--HHHHHHHHHHHHHHHHHHHGGGHHHHHHHHHTT----EEE-S-TTT-GGG-SS-SEEE---GGGPSPHHHHHHHHHHHHHHHHHHHHHHSS--S--------

Foldseek 3Di:
DQLDDDDQLDFDDDPSLQVLLLLQFDPPDDSVLSSQLCCCCPVVVDQQQVSCCVPPVDDDVVSNVRVVVSVVLSVLSVVLNCLVVLVVCVVVVHDFAAFADDDCSVPVSCTPVSGNHDYDPPVCPPPPVNVVVVVVVVVVVQVVCCVVPVDGDPDDDDDDDD